Protein AF-Q2NE07-F1 (afdb_monomer_lite)

Sequence (129 aa):
MKRIVFEDISTFIVKYIFHLRFKVALLSRKSRIFNKILTKLLFEDDKTYFIPNNNNITHLETIEVNKTIDKTKNIVFPSDIIKEIIRNANYIVIMNSCLCRTSANCNDYPQNRLYISWKSYKKDFQKVL

Organism: Methanosphaera stadtmanae (strain ATCC 43021 / DSM 3091 / JCM 11832 / MCB-3) (NCBI:txid339860)

pLDDT: mean 70.04, std 16.18, range [34.0, 92.88]

Structure (mmCIF, N/CA/C/O backbone):
data_AF-Q2NE07-F1
#
_entry.id   AF-Q2NE07-F1
#
loop_
_atom_site.group_PDB
_atom_site.id
_atom_site.type_symbol
_atom_site.label_atom_id
_atom_site.label_alt_id
_atom_site.label_comp_id
_atom_site.label_asym_id
_atom_site.label_entity_id
_atom_site.label_seq_id
_atom_site.pdbx_PDB_ins_code
_atom_site.Cartn_x
_atom_site.Cartn_y
_atom_site.Cartn_z
_atom_site.occupancy
_atom_site.B_iso_or_equiv
_atom_site.auth_seq_id
_atom_site.auth_comp_id
_atom_site.auth_asym_id
_atom_site.auth_atom_id
_atom_site.pdbx_PDB_model_num
ATOM 1 N N . MET A 1 1 ? -13.126 12.362 -29.574 1.00 45.78 1 MET A N 1
ATOM 2 C CA . MET A 1 1 ? -13.525 12.263 -28.151 1.00 45.78 1 MET A CA 1
ATOM 3 C C . MET A 1 1 ? -13.031 10.930 -27.609 1.00 45.78 1 MET A C 1
ATOM 5 O O . MET A 1 1 ? -13.283 9.920 -28.254 1.00 45.78 1 MET A O 1
ATOM 9 N N . LYS A 1 2 ? -12.266 10.915 -26.508 1.00 61.41 2 LYS A N 1
ATOM 10 C CA . LYS A 1 2 ? -11.830 9.653 -25.883 1.00 61.41 2 LYS A CA 1
ATOM 11 C C . LYS A 1 2 ? -13.051 8.933 -25.307 1.00 61.41 2 LYS A C 1
ATOM 13 O O . LYS A 1 2 ? -13.885 9.567 -24.667 1.00 61.41 2 LYS A O 1
ATOM 18 N N . ARG A 1 3 ? -13.166 7.633 -25.578 1.00 63.88 3 ARG A N 1
ATOM 19 C CA . ARG A 1 3 ? -14.230 6.781 -25.039 1.00 63.88 3 ARG A CA 1
ATOM 20 C C . ARG A 1 3 ? -13.940 6.573 -23.554 1.00 63.88 3 ARG A C 1
ATOM 22 O O . ARG A 1 3 ? -12.851 6.111 -23.241 1.00 63.88 3 ARG A O 1
ATOM 29 N N . ILE A 1 4 ? -14.872 6.949 -22.679 1.00 66.62 4 ILE A N 1
ATOM 30 C CA . ILE A 1 4 ? -14.733 6.730 -21.235 1.00 66.62 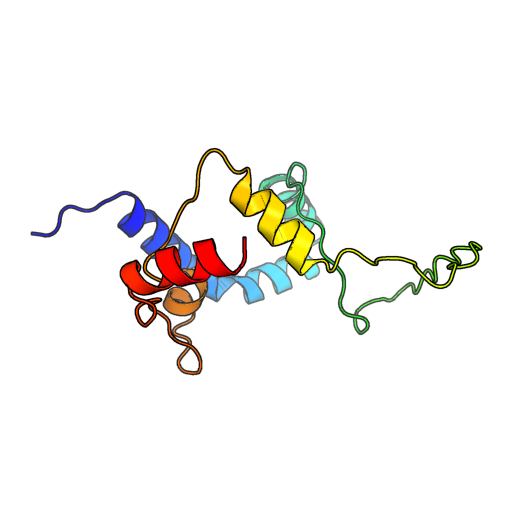4 ILE A CA 1
ATOM 31 C C . ILE A 1 4 ? -14.775 5.221 -21.004 1.00 66.62 4 ILE A C 1
ATOM 33 O O . ILE A 1 4 ? -15.774 4.575 -21.329 1.00 66.62 4 ILE A O 1
ATOM 37 N N . VAL A 1 5 ? -13.681 4.663 -20.498 1.00 72.88 5 VAL A N 1
ATOM 38 C CA . VAL A 1 5 ? -13.582 3.244 -20.141 1.00 72.88 5 VAL A CA 1
ATOM 39 C C . VAL A 1 5 ? -13.806 3.080 -18.638 1.00 72.88 5 VAL A C 1
ATOM 41 O O . VAL A 1 5 ? -13.688 4.033 -17.868 1.00 72.88 5 VAL A O 1
ATOM 44 N N . PHE A 1 6 ? -14.117 1.863 -18.192 1.00 71.25 6 PHE A N 1
ATOM 45 C CA . PHE A 1 6 ? -14.266 1.555 -16.765 1.00 71.25 6 PHE A CA 1
ATOM 46 C C . PHE A 1 6 ? -13.034 1.982 -15.938 1.00 71.25 6 PHE A C 1
ATOM 48 O O . PHE A 1 6 ? -13.175 2.442 -14.802 1.00 71.25 6 PHE A O 1
ATOM 55 N N . GLU A 1 7 ? -11.833 1.921 -16.526 1.00 68.56 7 GLU A N 1
ATOM 56 C CA . GLU A 1 7 ? -10.601 2.387 -15.884 1.00 68.56 7 GLU A CA 1
ATOM 57 C C . GLU A 1 7 ? -10.623 3.890 -15.563 1.00 68.56 7 GLU A C 1
ATOM 59 O O . GLU A 1 7 ? -10.155 4.296 -14.499 1.00 68.56 7 GLU A O 1
ATOM 64 N N . ASP A 1 8 ? -11.198 4.724 -16.433 1.00 71.31 8 ASP A N 1
ATOM 65 C CA . ASP A 1 8 ? -11.292 6.174 -16.219 1.00 71.31 8 ASP A CA 1
ATOM 66 C C . ASP A 1 8 ? -12.207 6.497 -15.029 1.00 71.31 8 ASP A C 1
ATOM 68 O O . ASP A 1 8 ? -11.921 7.385 -14.227 1.00 71.31 8 ASP A O 1
ATOM 72 N N . ILE A 1 9 ? -13.283 5.724 -14.861 1.00 79.69 9 ILE A N 1
ATOM 73 C CA . ILE A 1 9 ? -14.223 5.871 -13.743 1.00 79.69 9 ILE A CA 1
ATOM 74 C C . ILE A 1 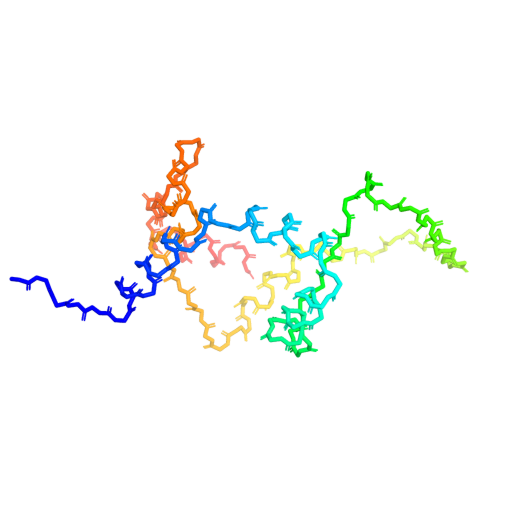9 ? -13.567 5.411 -12.437 1.00 79.69 9 ILE A C 1
ATOM 76 O O . ILE A 1 9 ? -13.598 6.129 -11.437 1.00 79.69 9 ILE A O 1
ATOM 80 N N . SER A 1 10 ? -12.917 4.243 -12.443 1.00 77.69 10 SER A N 1
ATOM 81 C CA . SER A 1 10 ? -12.209 3.725 -11.268 1.00 77.69 10 SER A CA 1
ATOM 82 C C . SER A 1 10 ? -11.081 4.662 -10.835 1.00 77.69 10 SER A C 1
ATOM 84 O O . SER A 1 10 ? -10.913 4.926 -9.644 1.00 77.69 10 SER A O 1
ATOM 86 N N . THR A 1 11 ? -10.299 5.171 -11.788 1.00 75.25 11 THR A N 1
ATOM 87 C CA . THR A 1 11 ? -9.200 6.099 -11.500 1.00 75.25 11 THR A CA 1
ATOM 88 C C . THR A 1 11 ? -9.717 7.430 -10.970 1.00 75.25 11 THR A C 1
ATOM 90 O O . THR A 1 11 ? -9.144 7.952 -10.016 1.00 75.25 11 THR A O 1
ATOM 93 N N . PHE A 1 12 ? -10.824 7.946 -11.508 1.00 82.00 12 PHE A N 1
ATOM 94 C CA . PHE A 1 12 ? -11.479 9.153 -11.009 1.00 82.00 12 PHE A CA 1
ATOM 95 C C . PHE A 1 12 ? -11.960 8.997 -9.560 1.00 82.00 12 PHE A C 1
ATOM 97 O O . PHE A 1 12 ? -11.625 9.822 -8.707 1.00 82.00 12 PHE A O 1
ATOM 104 N N . ILE A 1 13 ? -12.688 7.914 -9.266 1.00 84.50 13 ILE A N 1
ATOM 105 C CA . ILE A 1 13 ? -13.210 7.626 -7.924 1.00 84.50 13 ILE A CA 1
ATOM 106 C C . ILE A 1 13 ? -12.063 7.497 -6.926 1.00 84.50 13 ILE A C 1
ATOM 108 O O . ILE A 1 13 ? -12.073 8.142 -5.875 1.00 84.50 13 ILE A O 1
ATOM 112 N N . VAL A 1 14 ? -11.049 6.696 -7.256 1.00 83.19 14 VAL A N 1
ATOM 113 C CA . VAL A 1 14 ? -9.919 6.495 -6.352 1.00 83.19 14 VAL A CA 1
ATOM 114 C C . VAL A 1 14 ? -9.139 7.789 -6.184 1.00 83.19 14 VAL A C 1
ATOM 116 O O . VAL A 1 14 ? -8.868 8.153 -5.048 1.00 83.19 14 VAL A O 1
ATOM 119 N N . LYS A 1 15 ? -8.875 8.558 -7.244 1.00 81.69 15 LYS A N 1
ATOM 120 C CA . LYS A 1 15 ? -8.211 9.864 -7.124 1.00 81.69 15 LYS A CA 1
ATOM 121 C C . LYS A 1 15 ? -8.943 10.794 -6.155 1.00 81.69 15 LYS A C 1
ATOM 123 O O . LYS A 1 15 ? -8.299 11.442 -5.338 1.00 81.69 15 LYS A O 1
ATOM 128 N N . TYR A 1 16 ? -10.273 10.822 -6.197 1.00 84.44 16 TYR A N 1
ATOM 129 C CA . TYR A 1 16 ? -11.070 11.664 -5.308 1.00 84.44 16 TYR A CA 1
ATOM 130 C C . TYR A 1 16 ? -11.064 11.169 -3.850 1.00 84.44 16 TYR A C 1
ATOM 132 O O . TYR A 1 16 ? -10.831 11.943 -2.921 1.00 84.44 16 TYR A O 1
ATOM 140 N N . ILE A 1 17 ? -11.272 9.867 -3.634 1.00 87.00 17 ILE A N 1
ATOM 141 C CA . ILE A 1 17 ? -11.400 9.283 -2.289 1.00 87.00 17 ILE A CA 1
ATOM 142 C C . ILE A 1 17 ? -10.032 9.108 -1.606 1.00 87.00 17 ILE A C 1
ATOM 144 O O . ILE A 1 17 ? -9.932 9.214 -0.383 1.00 87.00 17 ILE A O 1
ATOM 148 N N . PHE A 1 18 ? -8.952 8.886 -2.360 1.00 85.00 18 PHE A N 1
ATOM 149 C CA . PHE A 1 18 ? -7.646 8.504 -1.811 1.00 85.00 18 PHE A CA 1
ATOM 150 C C . PHE A 1 18 ? -7.044 9.566 -0.887 1.00 85.00 18 PHE A C 1
ATOM 152 O O . PHE A 1 18 ? -6.416 9.227 0.116 1.00 85.00 18 PHE A O 1
ATOM 159 N N . HIS A 1 19 ? -7.279 10.852 -1.153 1.00 85.00 19 HIS A N 1
ATOM 160 C CA . HIS A 1 19 ? -6.822 11.931 -0.271 1.00 85.00 19 HIS A CA 1
ATOM 161 C C . HIS A 1 19 ? -7.521 11.925 1.098 1.00 85.00 19 HIS A C 1
ATOM 163 O O . HIS A 1 19 ? -6.967 12.417 2.082 1.00 85.00 19 HIS A O 1
ATOM 169 N N . LEU A 1 20 ? -8.716 11.334 1.194 1.00 88.06 20 LEU A N 1
ATOM 170 C CA . LEU A 1 20 ? -9.482 11.249 2.436 1.00 88.06 20 LEU A CA 1
ATOM 171 C C . LEU A 1 20 ? -9.010 10.117 3.351 1.00 88.06 20 LEU A C 1
ATOM 173 O O . LEU A 1 20 ? -9.399 10.103 4.516 1.00 88.06 20 LEU A O 1
ATOM 177 N N . ARG A 1 21 ? -8.138 9.211 2.887 1.00 87.56 21 ARG A N 1
ATOM 178 C CA . ARG A 1 21 ? -7.714 8.014 3.638 1.00 87.56 21 ARG A CA 1
ATOM 179 C C . ARG A 1 21 ? -7.249 8.309 5.066 1.00 87.56 21 ARG A C 1
ATOM 181 O O . ARG A 1 21 ? -7.636 7.607 5.992 1.00 87.56 21 ARG A O 1
ATOM 188 N N . PHE A 1 22 ? -6.483 9.383 5.268 1.00 88.12 22 PHE A N 1
ATOM 189 C CA . PHE A 1 22 ? -5.989 9.752 6.598 1.00 88.12 22 PHE A CA 1
ATOM 190 C C . PHE A 1 22 ? -7.084 10.360 7.479 1.00 88.12 22 PHE A C 1
ATOM 192 O O . PHE A 1 22 ? -7.116 10.103 8.679 1.00 88.12 22 PHE A O 1
ATOM 199 N N . LYS A 1 23 ? -8.021 11.112 6.888 1.00 89.62 23 LYS A N 1
ATOM 200 C CA . LYS A 1 23 ? -9.182 11.659 7.607 1.00 89.62 23 LYS A CA 1
ATOM 201 C C . LYS A 1 23 ? -10.134 10.543 8.034 1.00 89.62 23 LYS A C 1
ATOM 203 O O . LYS A 1 23 ? -10.573 10.524 9.178 1.00 89.62 23 LYS A O 1
ATOM 208 N N . VAL A 1 24 ? -10.394 9.590 7.139 1.00 88.81 24 VAL A N 1
ATOM 209 C CA . VAL A 1 24 ? -11.209 8.401 7.420 1.00 88.81 24 VAL A CA 1
ATOM 210 C C . VAL A 1 24 ? -10.548 7.543 8.498 1.00 88.81 24 VAL A C 1
ATOM 212 O O . VAL A 1 24 ? -11.227 7.153 9.440 1.00 88.81 24 VAL A O 1
ATOM 215 N N . ALA A 1 25 ? -9.231 7.328 8.424 1.00 87.5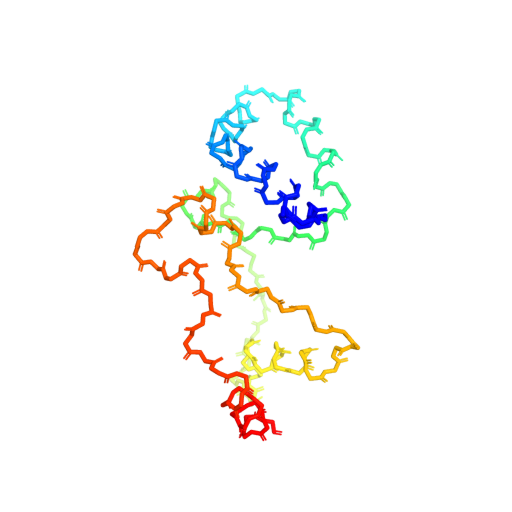0 25 ALA A N 1
ATOM 216 C CA . ALA A 1 25 ? -8.481 6.593 9.445 1.00 87.50 25 ALA A CA 1
ATOM 217 C C . ALA A 1 25 ? -8.495 7.285 10.821 1.00 87.50 25 ALA A C 1
ATOM 219 O O . ALA A 1 25 ? -8.558 6.627 11.859 1.00 87.50 25 ALA A O 1
ATOM 220 N N . LEU A 1 26 ? -8.446 8.620 10.852 1.00 88.38 26 LEU A N 1
ATOM 221 C CA . LEU A 1 26 ? -8.571 9.371 12.100 1.00 88.38 26 LEU A CA 1
ATOM 222 C C . LEU A 1 26 ? -9.989 9.242 12.680 1.00 88.38 26 LEU A C 1
ATOM 224 O O . LEU A 1 26 ? -10.158 9.039 13.883 1.00 88.38 26 LEU A O 1
ATOM 228 N N . LEU A 1 27 ? -11.008 9.331 11.822 1.00 89.81 27 LEU A N 1
ATOM 229 C CA . LEU A 1 27 ? -12.409 9.229 12.221 1.00 89.81 27 LEU A CA 1
ATOM 230 C C . LEU A 1 27 ? -12.765 7.819 12.714 1.00 89.81 27 LEU A C 1
ATOM 232 O O . LEU A 1 27 ? -13.465 7.689 13.719 1.00 89.81 27 LEU A O 1
ATOM 236 N N . SER A 1 28 ? -12.250 6.775 12.057 1.00 87.69 28 SER A N 1
ATOM 237 C CA . SER A 1 28 ? -12.433 5.383 12.486 1.00 87.69 28 SER A CA 1
ATOM 238 C C . SER A 1 28 ? -11.798 5.125 13.843 1.00 87.69 28 SER A C 1
ATOM 240 O O . SER A 1 28 ? -12.401 4.464 14.678 1.00 87.69 28 SER A O 1
ATOM 242 N N . ARG A 1 29 ? -10.651 5.739 14.143 1.00 85.44 29 ARG A N 1
ATOM 243 C CA . ARG A 1 29 ? -10.042 5.633 15.475 1.00 85.44 29 ARG A CA 1
ATOM 244 C C . ARG A 1 29 ? -10.855 6.334 16.566 1.00 85.44 29 ARG A C 1
ATOM 246 O O . ARG A 1 29 ? -10.886 5.862 17.697 1.00 85.44 29 ARG A O 1
ATOM 253 N N . LYS A 1 30 ? -11.500 7.461 16.243 1.00 88.56 30 LYS A N 1
ATOM 254 C CA . LYS A 1 30 ? -12.240 8.276 17.222 1.00 88.56 30 LYS A CA 1
ATOM 255 C C . LYS A 1 30 ? -13.639 7.732 17.527 1.00 88.56 30 LYS A C 1
ATOM 257 O O . LYS A 1 30 ? -14.137 7.938 18.630 1.00 88.56 30 LYS A O 1
ATOM 262 N N . SER A 1 31 ? -14.285 7.057 16.575 1.00 89.94 31 SER A N 1
ATOM 263 C CA . SER A 1 31 ? -15.653 6.550 16.731 1.00 89.94 31 SER A CA 1
ATOM 264 C C . SER A 1 31 ? -15.718 5.029 16.629 1.00 89.94 31 SER A C 1
ATOM 266 O O . SER A 1 31 ? -15.504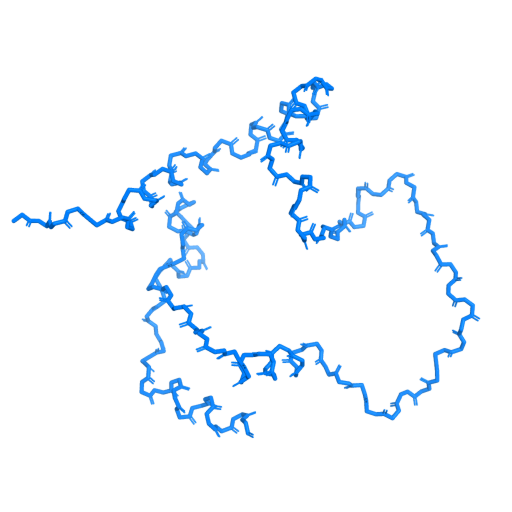 4.444 15.568 1.00 89.94 31 SER A O 1
ATOM 268 N N . ARG A 1 32 ? -16.112 4.381 17.731 1.00 87.19 32 ARG A N 1
ATOM 269 C CA . ARG A 1 32 ? -16.246 2.918 17.823 1.00 87.19 32 ARG A CA 1
ATOM 270 C C . ARG A 1 32 ? -17.307 2.354 16.871 1.00 87.19 32 ARG A C 1
ATOM 272 O O . ARG A 1 32 ? -17.137 1.260 16.339 1.00 87.19 32 ARG A O 1
ATOM 279 N N . ILE A 1 33 ? -18.384 3.104 16.640 1.00 92.81 33 ILE A N 1
ATOM 280 C CA . ILE A 1 33 ? -19.488 2.707 15.752 1.00 92.81 33 ILE A CA 1
ATOM 281 C C . ILE A 1 33 ? -19.041 2.784 14.292 1.00 92.81 33 ILE A C 1
ATOM 283 O O . ILE A 1 33 ? -19.218 1.827 13.542 1.00 92.81 33 ILE A O 1
ATOM 287 N N . PHE A 1 34 ? -18.402 3.893 13.911 1.00 90.69 34 PHE A N 1
ATOM 288 C CA . PHE A 1 34 ? -17.889 4.073 12.555 1.00 90.69 34 PHE A CA 1
ATOM 289 C C . PHE A 1 34 ? -16.805 3.040 12.229 1.00 90.69 34 PHE A C 1
ATOM 291 O O . PHE A 1 34 ? -16.829 2.464 11.146 1.00 90.69 34 PHE A O 1
ATOM 298 N N . ASN A 1 35 ? -15.925 2.728 13.188 1.00 89.19 35 ASN A N 1
ATOM 299 C CA . ASN A 1 35 ? -14.949 1.654 13.034 1.00 89.19 35 ASN A CA 1
ATOM 300 C C . ASN A 1 35 ? -15.619 0.309 12.741 1.00 89.19 35 ASN A C 1
ATOM 302 O O . ASN A 1 35 ? -15.253 -0.351 11.780 1.00 89.19 35 ASN A O 1
ATOM 306 N N . LYS A 1 36 ? -16.638 -0.076 13.522 1.00 90.06 36 LYS A N 1
ATOM 307 C CA . LYS A 1 36 ? -17.326 -1.363 13.344 1.00 90.06 36 LYS A CA 1
ATOM 308 C C . LYS A 1 36 ? -17.984 -1.477 11.968 1.00 90.06 36 LYS A C 1
ATOM 310 O O . LYS A 1 36 ? -17.886 -2.527 11.346 1.00 90.06 36 LYS A O 1
ATOM 315 N N . ILE A 1 37 ? -18.617 -0.404 11.487 1.00 92.88 37 ILE A N 1
ATO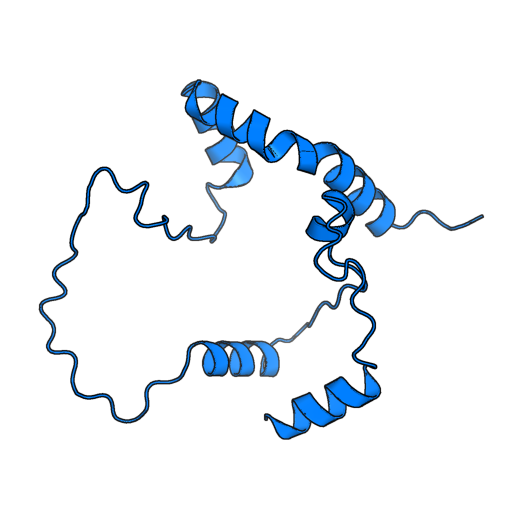M 316 C CA . ILE A 1 37 ? -19.215 -0.363 10.144 1.00 92.88 37 ILE A CA 1
ATOM 317 C C . ILE A 1 37 ? -18.128 -0.491 9.073 1.00 92.88 37 ILE A C 1
ATOM 319 O O . ILE A 1 37 ? -18.257 -1.314 8.173 1.00 92.88 37 ILE A O 1
ATOM 323 N N . LEU A 1 38 ? -17.049 0.288 9.188 1.00 88.88 38 LEU A N 1
ATOM 324 C CA . LEU A 1 38 ? -15.946 0.278 8.230 1.00 88.88 38 LEU A CA 1
ATOM 325 C C . LEU A 1 38 ? -15.274 -1.099 8.160 1.00 88.88 38 LEU A C 1
ATOM 327 O O . LEU A 1 38 ? -15.027 -1.600 7.069 1.00 88.88 38 LEU A O 1
ATOM 331 N N . THR A 1 39 ? -15.032 -1.729 9.312 1.00 85.94 39 THR A N 1
ATOM 332 C CA . THR A 1 39 ? -14.480 -3.083 9.392 1.00 85.94 39 THR A CA 1
ATOM 333 C C . THR A 1 39 ? -15.403 -4.106 8.760 1.00 85.94 39 THR A C 1
ATOM 335 O O . THR A 1 39 ? -14.933 -4.928 7.982 1.00 85.94 39 THR A O 1
ATOM 338 N N . LYS A 1 40 ? -16.711 -4.012 9.015 1.00 89.69 40 LYS A N 1
ATOM 339 C CA . LYS A 1 40 ? -17.682 -4.930 8.424 1.00 89.69 40 LYS A CA 1
ATOM 340 C C . LYS A 1 40 ? -17.759 -4.807 6.901 1.00 89.69 40 LYS A C 1
ATOM 342 O O . LYS A 1 40 ? -17.849 -5.799 6.197 1.00 89.69 40 LYS A O 1
ATOM 347 N N . LEU A 1 41 ? -17.717 -3.576 6.397 1.00 89.06 41 LEU A N 1
ATOM 348 C CA . LEU A 1 41 ? -17.911 -3.294 4.977 1.00 89.06 41 LEU A CA 1
ATOM 349 C C . LEU A 1 41 ? -16.647 -3.519 4.136 1.00 89.06 41 LEU A C 1
ATOM 351 O O . LEU A 1 41 ? -16.760 -3.843 2.958 1.00 89.06 41 LEU A O 1
ATOM 355 N N . LEU A 1 42 ? -15.459 -3.294 4.710 1.00 84.69 42 LEU A N 1
ATOM 356 C CA . LEU A 1 42 ? -14.196 -3.313 3.964 1.00 84.69 42 LEU A CA 1
ATOM 357 C C . LEU A 1 42 ? -13.255 -4.465 4.328 1.00 84.69 42 LEU A C 1
ATOM 359 O O . LEU A 1 42 ? -12.411 -4.784 3.499 1.00 84.69 42 LEU A O 1
ATOM 363 N N . PHE A 1 43 ? -13.350 -5.049 5.531 1.00 84.00 43 PHE A N 1
ATOM 364 C CA . PHE A 1 43 ? -12.302 -5.937 6.058 1.00 84.00 43 PHE A CA 1
ATOM 365 C C . PHE A 1 43 ? -12.776 -7.314 6.561 1.00 84.00 43 PHE A C 1
ATOM 367 O O . PHE A 1 43 ? -11.930 -8.177 6.748 1.00 84.00 43 PHE A O 1
ATOM 374 N N . GLU A 1 44 ? -14.070 -7.554 6.811 1.00 82.12 44 GLU A N 1
ATOM 375 C CA . GLU A 1 44 ? -14.542 -8.800 7.464 1.00 82.12 44 GLU A CA 1
ATOM 376 C C . GLU A 1 44 ? -14.244 -10.071 6.646 1.00 82.12 44 GLU A C 1
ATOM 378 O O . GLU A 1 44 ? -13.802 -11.066 7.213 1.00 82.12 44 GLU A O 1
ATOM 383 N N . ASP A 1 45 ? -14.383 -10.003 5.320 1.00 83.50 45 ASP A N 1
ATOM 384 C CA . ASP A 1 45 ? -14.081 -11.107 4.392 1.00 83.50 45 ASP A CA 1
ATOM 385 C C . ASP A 1 45 ? -12.815 -10.857 3.553 1.00 83.50 45 ASP A C 1
ATOM 387 O O . ASP A 1 45 ? -12.492 -11.598 2.617 1.00 83.50 45 ASP A O 1
ATOM 391 N N . ASP A 1 46 ? -12.088 -9.790 3.877 1.00 78.88 46 ASP A N 1
ATOM 392 C CA . ASP A 1 46 ? -10.821 -9.472 3.245 1.00 78.88 46 ASP A CA 1
ATOM 393 C C . ASP A 1 46 ? -9.733 -10.385 3.829 1.00 78.88 46 ASP A C 1
ATOM 395 O O . ASP A 1 46 ? -9.413 -10.333 5.014 1.00 78.88 46 ASP A O 1
ATOM 399 N N . LYS A 1 47 ? -9.109 -11.211 2.986 1.00 77.56 47 LYS A N 1
ATOM 400 C CA . LYS A 1 47 ? -7.961 -12.053 3.370 1.00 77.56 47 LYS A CA 1
ATOM 401 C C . LYS A 1 47 ? -6.651 -11.253 3.50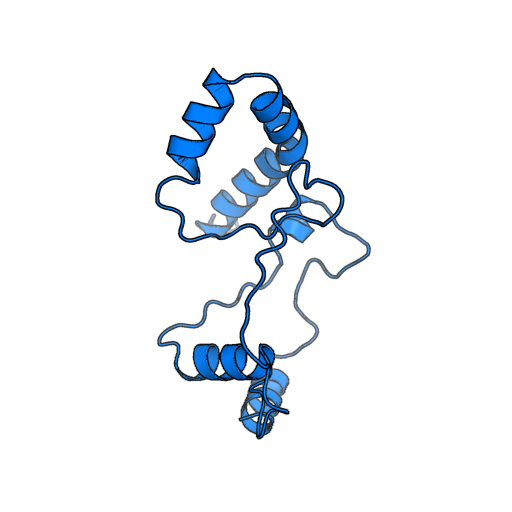5 1.00 77.56 47 LYS A C 1
ATOM 403 O O . LYS A 1 47 ? -5.566 -11.819 3.363 1.00 77.56 47 LYS A O 1
ATOM 408 N N . THR A 1 48 ? -6.728 -9.944 3.737 1.00 71.75 48 THR A N 1
ATOM 409 C CA . THR A 1 48 ? -5.580 -9.057 3.931 1.00 71.75 48 THR A CA 1
ATOM 410 C C . THR A 1 48 ? -5.136 -9.072 5.386 1.00 71.75 48 THR A C 1
ATOM 412 O O . THR A 1 48 ? -5.858 -8.682 6.301 1.00 71.75 48 THR A O 1
ATOM 415 N N . TYR A 1 49 ? -3.883 -9.463 5.593 1.00 68.69 49 TYR A N 1
ATOM 416 C CA . TYR A 1 49 ? -3.231 -9.438 6.895 1.00 68.69 49 TYR A CA 1
ATOM 417 C C . TYR A 1 49 ? -2.361 -8.184 7.009 1.00 68.69 49 TYR A C 1
ATOM 419 O O . TYR A 1 49 ? -1.452 -7.970 6.204 1.00 68.69 49 TYR A O 1
ATOM 427 N N . PHE A 1 50 ? -2.621 -7.351 8.017 1.00 62.16 50 PHE A N 1
ATOM 428 C CA . PHE A 1 50 ? -1.799 -6.178 8.309 1.00 62.16 50 PHE A CA 1
ATOM 429 C C . PHE A 1 50 ? -0.736 -6.528 9.347 1.00 62.16 50 PHE A C 1
ATOM 431 O O . PHE A 1 50 ? -1.061 -6.857 10.484 1.00 62.16 50 PHE A O 1
ATOM 438 N N . ILE A 1 51 ? 0.536 -6.418 8.964 1.00 65.94 51 ILE A N 1
ATOM 439 C CA . ILE A 1 51 ? 1.658 -6.542 9.898 1.00 65.94 51 ILE A CA 1
ATOM 440 C C . ILE A 1 51 ? 1.839 -5.176 10.576 1.00 65.94 51 ILE A C 1
ATOM 442 O O . ILE A 1 51 ? 2.173 -4.202 9.889 1.00 65.94 51 ILE A O 1
ATOM 446 N N . PRO A 1 52 ? 1.578 -5.051 11.889 1.00 52.72 52 PRO A N 1
ATOM 447 C CA . PRO A 1 52 ? 1.735 -3.783 12.581 1.00 52.72 52 PRO A CA 1
ATOM 448 C C . PRO A 1 52 ? 3.210 -3.373 12.600 1.00 52.72 52 PRO A C 1
ATOM 450 O O . PRO A 1 52 ? 4.098 -4.189 12.825 1.00 52.72 52 PRO A O 1
ATOM 453 N N . ASN A 1 53 ? 3.471 -2.084 12.379 1.00 50.31 53 ASN A N 1
ATOM 454 C CA . ASN A 1 53 ? 4.797 -1.518 12.609 1.00 50.31 53 ASN A CA 1
ATOM 455 C C . ASN A 1 53 ? 5.079 -1.514 14.122 1.00 50.31 53 ASN A C 1
ATOM 457 O O . ASN A 1 53 ? 4.194 -1.143 14.900 1.00 50.31 53 ASN A O 1
ATOM 461 N N . ASN A 1 54 ? 6.303 -1.878 14.513 1.00 53.28 54 ASN A N 1
ATOM 462 C CA . ASN A 1 54 ? 6.763 -2.124 15.889 1.00 53.28 54 ASN A CA 1
ATOM 463 C C . ASN A 1 54 ? 6.356 -1.023 16.890 1.00 53.28 54 ASN A C 1
ATOM 465 O O . ASN A 1 54 ? 6.148 -1.276 18.071 1.00 53.28 54 ASN A O 1
ATOM 469 N N . ASN A 1 55 ? 6.189 0.200 16.396 1.00 53.50 55 ASN A N 1
ATOM 470 C CA . ASN A 1 55 ? 5.930 1.414 17.161 1.00 53.50 55 ASN A CA 1
ATOM 471 C C . ASN A 1 55 ? 4.474 1.539 17.667 1.00 53.50 55 ASN A C 1
ATOM 473 O O . ASN A 1 55 ? 4.193 2.415 18.477 1.00 53.50 55 ASN A O 1
ATOM 477 N N . ASN A 1 56 ? 3.539 0.722 17.162 1.00 48.41 56 ASN A N 1
ATOM 478 C CA . ASN A 1 56 ? 2.102 0.789 17.488 1.00 48.41 56 ASN A CA 1
ATOM 479 C C . ASN A 1 56 ? 1.605 -0.426 18.291 1.00 48.41 56 ASN A C 1
ATOM 481 O O . ASN A 1 56 ? 0.399 -0.646 18.407 1.00 48.41 56 ASN A O 1
ATOM 485 N N . ILE A 1 57 ? 2.525 -1.235 18.813 1.00 51.91 57 ILE A N 1
ATOM 486 C CA . ILE A 1 57 ? 2.217 -2.453 19.552 1.00 51.91 57 ILE A CA 1
ATOM 487 C C . ILE A 1 57 ? 2.104 -2.093 21.042 1.00 51.91 57 ILE A C 1
ATOM 489 O O . ILE A 1 57 ? 3.108 -1.933 21.726 1.00 51.91 57 ILE A O 1
ATOM 493 N N . THR A 1 58 ? 0.880 -1.928 21.554 1.00 53.44 58 THR A N 1
ATOM 494 C CA . THR A 1 58 ? 0.631 -1.720 23.000 1.00 53.44 58 THR A CA 1
ATOM 495 C C . THR A 1 58 ? 0.736 -3.029 23.795 1.00 53.44 58 THR A C 1
ATOM 497 O O . THR A 1 58 ? 0.991 -3.005 24.994 1.00 53.44 58 THR A O 1
ATOM 500 N N . HIS A 1 59 ? 0.605 -4.173 23.116 1.00 49.03 59 HIS A N 1
ATOM 501 C CA . HIS A 1 59 ? 0.815 -5.510 23.664 1.00 49.03 59 HIS A CA 1
ATOM 502 C C . HIS A 1 59 ? 1.852 -6.230 22.805 1.00 49.03 59 HIS A C 1
ATOM 504 O O . HIS A 1 59 ? 1.516 -6.793 21.764 1.00 49.03 59 HIS A O 1
ATOM 510 N N . LEU A 1 60 ? 3.125 -6.157 23.202 1.00 49.81 60 LEU A N 1
ATOM 511 C CA . LEU A 1 60 ? 4.159 -7.052 22.685 1.00 49.81 60 LEU A CA 1
ATOM 512 C C . LEU A 1 60 ? 3.853 -8.444 23.239 1.00 49.81 60 LEU A C 1
ATOM 514 O O . LEU A 1 60 ? 4.419 -8.865 24.242 1.00 49.81 60 LEU A O 1
ATOM 518 N N . GLU A 1 61 ? 2.918 -9.151 22.611 1.00 49.97 61 GLU A N 1
ATOM 519 C CA . GLU A 1 61 ? 2.892 -10.601 22.731 1.00 49.97 61 GLU A CA 1
ATOM 520 C C . GLU A 1 61 ? 4.089 -11.111 21.937 1.00 49.97 61 GLU A C 1
ATOM 522 O O . GLU A 1 61 ? 4.032 -11.357 20.732 1.00 49.97 61 GLU A O 1
ATOM 527 N N . THR A 1 62 ? 5.228 -11.189 22.622 1.00 49.72 62 THR A N 1
ATOM 528 C CA . THR A 1 62 ? 6.349 -11.998 22.173 1.00 49.72 62 THR A CA 1
ATOM 529 C C . THR A 1 62 ? 5.831 -13.426 22.114 1.00 49.72 62 THR A C 1
ATOM 531 O O . THR A 1 62 ? 5.715 -14.099 23.136 1.00 49.72 62 THR A O 1
ATOM 534 N N . ILE A 1 63 ? 5.446 -13.875 20.922 1.00 56.31 63 ILE A N 1
ATOM 535 C CA . ILE A 1 63 ? 5.109 -15.275 20.698 1.00 56.31 63 ILE A CA 1
ATOM 536 C C . ILE A 1 63 ? 6.430 -16.030 20.822 1.00 56.31 63 ILE A C 1
ATOM 538 O O . ILE A 1 63 ? 7.231 -16.048 19.885 1.00 56.31 63 ILE A O 1
ATOM 542 N N . GLU A 1 64 ? 6.691 -16.605 21.996 1.00 51.56 64 GLU A N 1
ATOM 543 C CA . GLU A 1 64 ? 7.800 -17.533 22.187 1.00 51.56 64 GLU A CA 1
ATOM 544 C C . GLU A 1 64 ? 7.531 -18.777 21.347 1.00 51.56 64 GLU A C 1
ATOM 546 O O . GLU A 1 64 ? 6.863 -19.732 21.746 1.00 51.56 64 GLU A O 1
ATOM 551 N N . VAL A 1 65 ? 8.056 -18.759 20.127 1.00 59.72 65 VAL A N 1
ATOM 552 C CA . VAL A 1 65 ? 8.131 -19.953 19.304 1.00 59.72 65 VAL A CA 1
ATOM 553 C C . VAL A 1 65 ? 9.258 -20.786 19.900 1.00 59.72 65 VAL A C 1
ATOM 555 O O . VAL A 1 65 ? 10.417 -20.628 19.528 1.00 59.72 65 VAL A O 1
ATOM 558 N N . ASN A 1 66 ? 8.929 -21.659 20.854 1.00 58.44 66 ASN A N 1
ATOM 559 C CA . ASN A 1 66 ? 9.870 -22.569 21.518 1.00 58.44 66 ASN A CA 1
ATOM 560 C C . ASN A 1 66 ? 10.328 -23.706 20.572 1.00 58.44 66 ASN A C 1
ATOM 562 O O . ASN A 1 66 ? 10.329 -24.887 20.916 1.00 58.44 66 ASN A O 1
ATOM 566 N N . LYS A 1 67 ? 10.644 -23.352 19.322 1.00 61.16 67 LYS A N 1
ATOM 567 C CA . LYS A 1 67 ? 11.261 -24.213 18.323 1.00 61.16 67 LYS A CA 1
ATOM 568 C C . LYS A 1 67 ? 12.686 -23.747 18.110 1.00 61.16 67 LYS A C 1
ATOM 570 O O . LYS A 1 67 ? 12.940 -22.590 17.786 1.00 61.16 67 LYS A O 1
ATOM 575 N N . THR A 1 68 ? 13.605 -24.692 18.199 1.00 61.53 68 THR A N 1
ATOM 576 C CA . THR A 1 68 ? 14.940 -24.544 17.644 1.00 61.53 68 THR A CA 1
ATOM 577 C C . THR A 1 68 ? 14.816 -24.274 16.144 1.00 61.53 68 THR A C 1
ATOM 579 O O . THR A 1 68 ? 14.337 -25.111 15.378 1.00 61.53 68 THR A O 1
ATOM 582 N N . ILE A 1 69 ? 15.201 -23.070 15.718 1.00 59.84 69 ILE A N 1
ATOM 583 C CA . ILE A 1 69 ? 15.364 -22.767 14.297 1.00 59.84 69 ILE A CA 1
ATOM 584 C C . ILE A 1 69 ? 16.649 -23.467 13.875 1.00 59.84 69 ILE A C 1
ATOM 586 O O . ILE A 1 69 ? 17.752 -22.996 14.155 1.00 59.84 69 ILE A O 1
ATOM 590 N N . ASP A 1 70 ? 16.494 -24.640 13.273 1.00 63.12 70 ASP A N 1
ATOM 591 C CA . ASP A 1 70 ? 17.608 -25.370 12.690 1.00 63.12 70 ASP A CA 1
ATOM 592 C C . ASP A 1 70 ? 18.316 -24.466 11.668 1.00 63.12 70 ASP A C 1
ATOM 594 O O . ASP A 1 70 ? 17.659 -23.686 10.968 1.00 63.12 70 ASP A O 1
ATOM 598 N N . LYS A 1 71 ? 19.652 -24.522 11.587 1.00 59.91 71 LYS A N 1
ATOM 599 C CA . LYS A 1 71 ? 20.403 -23.725 10.602 1.00 59.91 71 LYS A CA 1
ATOM 600 C C . LYS A 1 71 ? 20.003 -24.212 9.211 1.00 59.91 71 LYS A C 1
ATOM 602 O O . LYS A 1 71 ? 20.469 -25.235 8.723 1.00 59.91 71 LYS A O 1
ATOM 607 N N . THR A 1 72 ? 19.088 -23.477 8.604 1.00 49.88 72 THR A N 1
ATOM 608 C CA . THR A 1 72 ? 18.358 -23.823 7.389 1.00 49.88 72 THR A CA 1
ATOM 609 C C . THR A 1 72 ? 19.272 -24.243 6.241 1.00 49.88 72 THR A C 1
ATOM 611 O O . THR A 1 72 ? 19.971 -23.418 5.653 1.00 49.88 72 THR A O 1
ATOM 614 N N . LYS A 1 73 ? 19.184 -25.522 5.856 1.00 56.75 73 LYS A N 1
ATOM 615 C CA . LYS A 1 73 ? 19.420 -25.954 4.475 1.00 56.75 73 LYS A CA 1
ATOM 616 C C . LYS A 1 73 ? 18.275 -25.392 3.624 1.00 56.75 73 LYS A C 1
ATOM 618 O O . LYS A 1 73 ? 17.128 -25.764 3.834 1.00 56.75 73 LYS A O 1
ATOM 623 N N . ASN A 1 74 ? 18.607 -24.496 2.694 1.00 56.44 74 ASN A N 1
ATOM 624 C CA . ASN A 1 74 ? 17.722 -23.895 1.685 1.00 56.44 74 ASN A CA 1
ATOM 625 C C . ASN A 1 74 ? 16.489 -23.162 2.242 1.00 56.44 74 ASN A C 1
ATOM 627 O O . ASN A 1 74 ? 15.365 -23.656 2.193 1.00 56.44 74 ASN A O 1
ATOM 631 N N . ILE A 1 75 ? 16.698 -21.930 2.710 1.00 58.78 75 ILE A N 1
ATOM 632 C CA . ILE A 1 75 ? 15.599 -20.987 2.937 1.00 58.78 75 ILE A CA 1
ATOM 633 C C . ILE A 1 75 ? 15.119 -20.531 1.559 1.00 58.78 75 ILE A C 1
ATOM 635 O O . ILE A 1 75 ? 15.859 -19.854 0.846 1.00 58.78 75 ILE A O 1
ATOM 639 N N . VAL A 1 76 ? 13.903 -20.901 1.167 1.00 59.09 76 VAL A N 1
ATOM 640 C CA . VAL A 1 76 ? 13.255 -20.283 0.005 1.00 59.09 76 VAL A CA 1
ATOM 641 C C . VAL A 1 76 ? 13.078 -18.805 0.340 1.00 59.09 76 VAL A C 1
ATOM 643 O O . VAL A 1 76 ? 12.412 -18.470 1.324 1.00 59.09 76 VAL A O 1
ATOM 646 N N . PHE A 1 77 ? 13.706 -17.911 -0.426 1.00 61.62 77 PHE A N 1
ATOM 647 C CA . PHE A 1 77 ? 13.550 -16.484 -0.181 1.00 61.62 77 PHE A CA 1
ATOM 648 C C . PHE A 1 77 ? 12.084 -16.117 -0.463 1.00 61.62 77 PHE A C 1
ATOM 650 O O . PHE A 1 77 ? 11.512 -16.626 -1.430 1.00 61.62 77 PHE A O 1
ATOM 657 N N . PRO A 1 78 ? 11.444 -15.221 0.309 1.00 65.94 78 PRO A N 1
ATOM 658 C CA . PRO A 1 78 ? 10.060 -14.813 0.042 1.00 65.94 78 PRO A CA 1
ATOM 659 C C . PRO A 1 78 ? 9.840 -14.354 -1.409 1.00 65.94 78 PRO A C 1
ATOM 661 O O . PRO A 1 78 ? 8.777 -14.559 -1.989 1.00 65.94 78 PRO A O 1
ATOM 664 N N . SER A 1 79 ? 10.879 -13.793 -2.031 1.00 70.31 79 SER A N 1
ATOM 665 C CA . SER A 1 79 ? 10.883 -13.427 -3.446 1.00 70.31 79 SER A CA 1
ATOM 666 C C . SER A 1 79 ? 10.782 -14.622 -4.397 1.00 70.31 79 SER A C 1
ATOM 668 O O . SER A 1 79 ? 10.168 -14.485 -5.449 1.00 70.31 79 SER A O 1
ATOM 670 N N . ASP A 1 80 ? 11.348 -15.778 -4.057 1.00 73.62 80 ASP A N 1
ATOM 671 C CA . ASP A 1 80 ? 11.300 -16.978 -4.898 1.00 73.62 80 ASP A CA 1
ATOM 672 C C . ASP A 1 80 ? 9.912 -17.627 -4.867 1.00 73.62 80 ASP A C 1
ATOM 674 O O . ASP A 1 80 ? 9.412 -18.050 -5.906 1.00 73.62 80 ASP A O 1
ATOM 678 N N . ILE A 1 81 ? 9.221 -17.574 -3.722 1.00 78.62 81 ILE A N 1
ATOM 679 C CA . ILE A 1 81 ? 7.801 -17.954 -3.622 1.00 78.62 81 ILE A CA 1
ATOM 680 C C . ILE A 1 81 ? 6.947 -17.046 -4.510 1.00 78.62 81 ILE A C 1
ATOM 682 O O . ILE A 1 81 ? 6.102 -17.523 -5.264 1.00 78.62 81 ILE A O 1
ATOM 686 N N . ILE A 1 82 ? 7.184 -15.731 -4.458 1.00 75.81 82 ILE A N 1
ATOM 687 C CA . ILE A 1 82 ? 6.465 -14.770 -5.303 1.00 75.81 82 ILE A CA 1
ATOM 688 C C . ILE A 1 82 ? 6.708 -15.069 -6.789 1.00 75.81 82 ILE A C 1
ATOM 690 O O . ILE A 1 82 ? 5.755 -15.049 -7.564 1.00 75.81 82 ILE A O 1
ATOM 694 N N . LYS A 1 83 ? 7.947 -15.379 -7.197 1.00 77.06 83 LYS A N 1
ATOM 695 C CA . LYS A 1 83 ? 8.252 -15.761 -8.588 1.00 77.06 83 LYS A CA 1
ATOM 696 C C . LYS A 1 83 ? 7.461 -16.992 -9.015 1.00 77.06 83 LYS A C 1
ATOM 698 O O . LYS A 1 83 ? 6.873 -16.970 -10.092 1.00 77.06 83 LYS A O 1
ATOM 703 N N . GLU A 1 84 ? 7.405 -18.018 -8.172 1.00 78.19 84 GLU A N 1
ATOM 704 C CA . GLU A 1 84 ? 6.703 -19.264 -8.484 1.00 78.19 84 GLU A CA 1
ATOM 705 C C . GLU A 1 84 ? 5.180 -19.067 -8.559 1.00 78.19 84 GLU A C 1
ATOM 707 O O . GLU A 1 84 ? 4.527 -19.582 -9.466 1.00 78.19 84 GLU A O 1
ATOM 712 N N . ILE A 1 85 ? 4.609 -18.241 -7.675 1.00 80.62 85 ILE A N 1
ATOM 713 C CA . ILE A 1 85 ? 3.194 -17.846 -7.743 1.00 80.62 85 ILE A CA 1
ATOM 714 C C . ILE A 1 85 ? 2.903 -17.097 -9.048 1.00 80.62 85 ILE A C 1
ATOM 716 O O . ILE A 1 85 ? 1.899 -17.378 -9.697 1.00 80.62 85 ILE A O 1
ATOM 720 N N . ILE A 1 86 ? 3.772 -16.167 -9.461 1.00 78.44 86 ILE A N 1
ATOM 721 C CA . ILE A 1 86 ? 3.594 -15.439 -10.726 1.00 78.44 86 ILE A CA 1
ATOM 722 C C . ILE A 1 86 ? 3.756 -16.390 -11.924 1.00 78.44 86 ILE A C 1
ATOM 724 O O . ILE A 1 86 ? 2.985 -16.280 -12.874 1.00 78.44 86 ILE A O 1
ATOM 728 N N . ARG A 1 87 ? 4.715 -17.332 -11.884 1.00 81.06 87 ARG A N 1
ATOM 729 C CA . ARG A 1 87 ? 4.952 -18.326 -12.951 1.00 81.06 87 ARG A CA 1
ATOM 730 C C . ARG A 1 87 ? 3.721 -19.203 -13.187 1.00 81.06 87 ARG A C 1
ATOM 732 O O . ARG A 1 87 ? 3.393 -19.479 -14.337 1.00 81.06 87 ARG A O 1
ATOM 739 N N . ASN A 1 88 ? 3.044 -19.599 -12.110 1.00 83.38 88 ASN A N 1
ATOM 740 C CA . ASN A 1 88 ? 1.894 -20.505 -12.142 1.00 83.38 88 ASN A CA 1
ATOM 741 C C . ASN A 1 88 ? 0.530 -19.787 -12.182 1.00 83.38 88 ASN A C 1
ATOM 743 O O . ASN A 1 88 ? -0.512 -20.442 -12.164 1.00 83.38 88 ASN A O 1
ATOM 747 N N . ALA A 1 89 ? 0.497 -18.452 -12.221 1.00 81.31 89 ALA A N 1
ATOM 748 C CA . ALA A 1 89 ? -0.753 -17.702 -12.269 1.00 81.31 89 ALA A CA 1
ATOM 749 C C . ALA A 1 89 ? -1.423 -17.820 -13.649 1.00 81.31 89 ALA A C 1
ATOM 751 O O . ALA A 1 89 ? -0.852 -17.432 -14.665 1.00 81.31 89 ALA A O 1
ATOM 752 N N . ASN A 1 90 ? -2.682 -18.269 -13.677 1.00 82.31 90 ASN A N 1
ATOM 753 C CA . ASN A 1 90 ? -3.474 -18.378 -14.914 1.00 82.31 90 ASN A CA 1
ATOM 754 C C . ASN A 1 90 ? -3.690 -17.025 -15.617 1.00 82.31 90 ASN A C 1
ATOM 756 O O . ASN A 1 90 ? -3.849 -16.972 -16.834 1.00 82.31 90 ASN A O 1
ATOM 760 N N . TYR A 1 91 ? -3.707 -15.932 -14.850 1.00 75.44 91 TYR A N 1
ATOM 761 C CA . TYR A 1 91 ? -3.916 -14.578 -15.351 1.00 75.44 91 TYR A CA 1
ATOM 762 C C . TYR A 1 91 ? -2.971 -13.602 -14.655 1.00 75.44 91 TYR A C 1
ATOM 764 O O . TYR A 1 91 ? -2.845 -13.612 -13.431 1.00 75.44 91 TYR A O 1
ATOM 772 N N . ILE A 1 92 ? -2.348 -12.718 -15.437 1.00 75.56 92 ILE A N 1
ATOM 773 C CA . ILE A 1 92 ? -1.487 -11.642 -14.940 1.00 75.56 92 ILE A CA 1
ATOM 774 C C . ILE A 1 92 ? -2.052 -10.316 -15.446 1.00 75.56 92 ILE A C 1
ATOM 776 O O . ILE A 1 92 ? -2.081 -10.062 -16.650 1.00 75.56 92 ILE A O 1
ATOM 780 N N . VAL A 1 93 ? -2.491 -9.459 -14.523 1.00 71.38 93 VAL A N 1
ATOM 781 C CA . VAL A 1 93 ? -3.001 -8.119 -14.843 1.00 71.38 93 VAL A CA 1
ATOM 782 C C . VAL A 1 93 ? -1.872 -7.105 -14.708 1.00 71.38 93 VAL A C 1
ATOM 784 O O . VAL A 1 93 ? -1.237 -6.990 -13.659 1.00 71.38 93 VAL A O 1
ATOM 787 N N . ILE A 1 94 ? -1.622 -6.348 -15.775 1.00 71.38 94 ILE A N 1
ATOM 788 C CA . ILE A 1 94 ? -0.546 -5.355 -15.834 1.00 71.38 94 ILE A CA 1
ATOM 789 C C . ILE A 1 94 ? -1.167 -3.976 -16.000 1.00 71.38 94 ILE A C 1
ATOM 791 O O . ILE A 1 94 ? -1.946 -3.740 -16.918 1.00 71.38 94 ILE A O 1
ATOM 795 N N . MET A 1 95 ? -0.793 -3.054 -15.116 1.00 69.81 95 MET A N 1
ATOM 796 C CA . MET A 1 95 ? -1.301 -1.683 -15.116 1.00 69.81 95 MET A CA 1
ATOM 797 C C . MET A 1 95 ? -0.224 -0.706 -15.613 1.00 69.81 95 MET A C 1
ATOM 799 O O . MET A 1 95 ? 0.917 -0.753 -15.141 1.00 69.81 95 MET A O 1
ATOM 803 N N . ASN A 1 96 ? -0.597 0.190 -16.534 1.00 71.62 96 ASN A N 1
ATOM 804 C CA . ASN A 1 96 ? 0.301 1.173 -17.169 1.00 71.62 96 ASN A CA 1
ATOM 805 C C . ASN A 1 96 ? 0.774 2.278 -16.206 1.00 71.62 96 ASN A C 1
ATOM 807 O O . ASN A 1 96 ? 1.864 2.836 -16.352 1.00 71.62 96 ASN A O 1
ATOM 811 N N . SER A 1 97 ? -0.030 2.584 -15.193 1.00 74.69 97 SER A N 1
ATOM 812 C CA . SER A 1 97 ? 0.267 3.571 -14.157 1.00 74.69 97 SER A CA 1
ATOM 813 C C . SER A 1 97 ? -0.065 3.008 -12.783 1.00 74.69 97 SER A C 1
ATOM 815 O O . SER A 1 97 ? -0.877 2.100 -12.646 1.00 74.69 97 SER A O 1
ATOM 817 N N . CYS A 1 98 ? 0.595 3.499 -11.738 1.00 79.12 98 CYS A N 1
ATOM 818 C CA . CYS A 1 98 ? 0.235 3.118 -10.378 1.00 79.12 98 CYS A CA 1
ATOM 819 C C . CYS A 1 98 ? -0.881 4.035 -9.880 1.00 79.12 98 CYS A C 1
ATOM 821 O O . CYS A 1 98 ? -0.629 5.202 -9.584 1.00 79.12 98 CYS A O 1
ATOM 823 N N . LEU A 1 99 ? -2.087 3.485 -9.718 1.00 79.56 99 LEU A N 1
ATOM 824 C CA . LEU A 1 99 ? -3.265 4.237 -9.286 1.00 79.56 99 LEU A CA 1
ATOM 825 C C . LEU A 1 99 ? -3.016 5.067 -8.019 1.00 79.56 99 LEU A C 1
ATOM 827 O O . LEU A 1 99 ? -3.353 6.247 -7.979 1.00 79.56 99 LEU A O 1
ATOM 831 N N . CYS A 1 100 ? -2.370 4.483 -7.008 1.00 80.06 100 CYS A N 1
ATOM 832 C CA . CYS A 1 100 ? -2.064 5.168 -5.753 1.00 80.06 100 CYS A CA 1
ATOM 833 C C . CYS A 1 100 ? -1.076 6.329 -5.938 1.00 80.06 100 CYS A C 1
ATOM 835 O O . CYS A 1 100 ? -1.257 7.380 -5.330 1.00 80.06 100 CYS A O 1
ATOM 837 N N . ARG A 1 101 ? -0.046 6.162 -6.783 1.00 82.69 101 ARG A N 1
ATOM 838 C CA . ARG A 1 101 ? 0.961 7.208 -7.041 1.00 82.69 101 ARG A CA 1
ATOM 839 C C . ARG A 1 101 ? 0.389 8.349 -7.868 1.00 82.69 101 ARG A C 1
ATOM 841 O O . ARG A 1 101 ? 0.626 9.503 -7.534 1.00 82.69 101 ARG A O 1
ATOM 848 N N . THR A 1 102 ? -0.387 8.028 -8.902 1.00 84.06 102 THR A N 1
ATOM 849 C CA . THR A 1 102 ? -1.099 9.026 -9.709 1.00 84.06 102 THR A CA 1
ATOM 850 C C . THR A 1 102 ? -2.129 9.775 -8.866 1.00 84.06 102 THR A C 1
ATOM 852 O O . THR A 1 102 ? -2.243 10.991 -8.976 1.00 84.06 102 THR A O 1
ATOM 855 N N . SER A 1 103 ? -2.842 9.076 -7.978 1.00 83.50 103 SER A N 1
ATOM 856 C CA . SER A 1 103 ? -3.816 9.700 -7.073 1.00 83.50 103 SER A CA 1
ATOM 857 C C . SER A 1 103 ? -3.145 10.612 -6.049 1.00 83.50 103 SER A C 1
ATOM 859 O O . SER A 1 103 ? -3.608 11.719 -5.821 1.00 83.50 103 SER A O 1
ATOM 861 N N . ALA A 1 104 ? -2.024 10.190 -5.461 1.00 83.00 104 ALA A N 1
ATOM 862 C CA . ALA A 1 104 ? -1.269 10.998 -4.502 1.00 83.00 104 ALA A CA 1
ATOM 863 C C . ALA A 1 104 ? -0.363 12.061 -5.146 1.00 83.00 104 ALA A C 1
ATOM 865 O O . ALA A 1 104 ? 0.304 12.789 -4.416 1.00 83.00 104 ALA A O 1
ATOM 866 N N . ASN A 1 105 ? -0.317 12.132 -6.479 1.00 83.81 105 ASN A N 1
ATOM 867 C CA . ASN A 1 105 ? 0.625 12.944 -7.243 1.00 83.81 105 ASN A CA 1
ATOM 868 C C . ASN A 1 105 ? 2.074 12.833 -6.722 1.00 83.81 105 ASN A C 1
ATOM 870 O O . ASN A 1 105 ? 2.748 13.833 -6.482 1.00 83.81 105 ASN A O 1
ATOM 874 N N . CYS A 1 106 ? 2.542 11.604 -6.486 1.00 84.75 106 CYS A N 1
ATOM 875 C CA . CYS A 1 106 ? 3.899 11.369 -5.993 1.00 84.75 106 CYS A CA 1
ATOM 876 C C . CYS A 1 106 ? 4.929 11.819 -7.037 1.00 84.75 106 CYS A C 1
ATOM 878 O O . CYS A 1 106 ? 4.891 11.324 -8.163 1.00 84.75 106 CYS A O 1
ATOM 880 N N . ASN A 1 107 ? 5.854 12.704 -6.663 1.00 84.12 107 ASN A N 1
ATOM 881 C CA . ASN A 1 107 ? 6.915 13.186 -7.558 1.00 84.12 107 ASN A CA 1
ATOM 882 C C . ASN A 1 107 ? 8.227 12.405 -7.393 1.00 84.12 107 ASN A C 1
ATOM 884 O O . ASN A 1 107 ? 8.974 12.255 -8.353 1.00 84.12 107 ASN A O 1
ATOM 888 N N . ASP A 1 108 ? 8.465 11.835 -6.207 1.00 86.06 108 ASP A N 1
ATOM 889 C CA . ASP A 1 108 ? 9.710 11.117 -5.879 1.00 86.06 108 ASP A CA 1
ATOM 890 C C . ASP A 1 108 ? 9.800 9.726 -6.528 1.00 86.06 108 ASP A C 1
ATOM 892 O O . ASP A 1 108 ? 10.835 9.064 -6.489 1.00 86.06 108 ASP A O 1
ATOM 896 N N . TYR A 1 109 ? 8.699 9.256 -7.119 1.00 77.19 109 TYR A N 1
ATOM 897 C CA . TYR A 1 109 ? 8.601 7.945 -7.746 1.00 77.19 109 TYR A CA 1
ATOM 898 C C . TYR A 1 109 ? 7.820 8.036 -9.056 1.00 77.19 109 TYR A C 1
ATOM 900 O O . TYR A 1 109 ? 6.815 8.747 -9.116 1.00 77.19 109 TYR A O 1
ATOM 908 N N . PRO A 1 110 ? 8.184 7.250 -10.087 1.00 78.19 110 PRO A N 1
ATOM 909 C CA . PRO A 1 110 ? 7.478 7.277 -11.358 1.00 78.19 110 PRO A CA 1
ATOM 910 C C . PRO A 1 110 ? 6.014 6.867 -11.161 1.00 78.19 110 PRO A C 1
ATOM 912 O O . PRO A 1 110 ? 5.710 5.794 -10.617 1.00 78.19 110 PRO A O 1
ATOM 915 N N . GLN A 1 111 ? 5.111 7.748 -11.594 1.00 77.44 111 GLN A N 1
ATOM 916 C CA . GLN A 1 111 ? 3.664 7.523 -11.569 1.00 77.44 111 GLN A CA 1
ATOM 917 C C . GLN A 1 111 ? 3.232 6.571 -12.693 1.00 77.44 111 GLN A C 1
ATOM 919 O O . GLN A 1 111 ? 2.378 5.707 -12.489 1.00 77.44 111 GLN A O 1
ATOM 924 N N . ASN A 1 112 ? 3.889 6.671 -13.850 1.00 70.75 112 ASN A N 1
ATOM 925 C CA . ASN A 1 112 ? 3.731 5.749 -14.969 1.00 70.75 112 ASN A CA 1
ATOM 926 C C . ASN A 1 112 ? 4.834 4.689 -14.929 1.00 70.75 112 ASN A C 1
ATOM 928 O O . ASN A 1 112 ? 6.014 5.017 -14.797 1.00 70.75 112 ASN A O 1
ATOM 932 N N . ARG A 1 113 ? 4.471 3.413 -15.089 1.00 56.44 113 ARG A N 1
ATOM 933 C CA . ARG A 1 113 ? 5.452 2.354 -15.349 1.00 56.44 113 ARG A CA 1
ATOM 934 C C . ARG A 1 113 ? 5.670 2.247 -16.852 1.00 56.44 113 ARG A C 1
ATOM 936 O O . ARG A 1 113 ? 5.089 1.391 -17.501 1.00 56.44 113 ARG A O 1
ATOM 943 N N . LEU A 1 114 ? 6.548 3.088 -17.390 1.00 45.22 114 LEU A N 1
ATOM 944 C CA . LEU A 1 114 ? 7.132 2.883 -18.717 1.00 45.22 114 LEU A CA 1
ATOM 945 C C . LEU A 1 114 ? 8.614 3.267 -18.703 1.00 45.22 114 LEU A C 1
ATOM 947 O O . LEU A 1 114 ? 8.993 4.297 -19.233 1.00 45.22 114 LEU A O 1
ATOM 951 N N . TYR A 1 115 ? 9.449 2.415 -18.106 1.00 40.16 115 TYR A N 1
ATOM 952 C CA . TYR A 1 115 ? 10.868 2.292 -18.488 1.00 40.16 115 TYR A CA 1
ATOM 953 C C . TYR A 1 115 ? 11.356 0.845 -18.481 1.00 40.16 115 TYR A C 1
ATOM 955 O O . TYR A 1 115 ? 12.546 0.569 -18.411 1.00 40.16 115 TYR A O 1
ATOM 963 N N . ILE A 1 116 ? 10.436 -0.109 -18.603 1.00 40.22 116 ILE A N 1
ATOM 964 C CA . ILE A 1 116 ? 10.817 -1.470 -18.949 1.00 40.22 116 ILE A CA 1
ATOM 965 C C . ILE A 1 116 ? 9.867 -1.885 -20.051 1.00 40.22 116 ILE A C 1
ATOM 967 O O . ILE A 1 116 ? 8.752 -2.345 -19.824 1.00 40.22 116 ILE A O 1
ATOM 971 N N . SER A 1 117 ? 10.298 -1.576 -21.275 1.00 34.00 117 SER A N 1
ATOM 972 C CA . SER A 1 117 ? 9.737 -2.133 -22.496 1.00 34.00 117 SER A CA 1
ATOM 973 C C . SER A 1 117 ? 9.440 -3.611 -22.253 1.00 34.00 117 SER A C 1
ATOM 975 O O . SER A 1 117 ? 10.322 -4.364 -21.838 1.00 34.00 117 SER A O 1
ATOM 977 N N . TRP A 1 118 ? 8.204 -4.038 -22.499 1.00 41.03 118 TRP A N 1
ATOM 978 C CA . TRP A 1 118 ? 7.777 -5.432 -22.342 1.00 41.03 118 TRP A CA 1
ATOM 979 C C . TRP A 1 118 ? 8.635 -6.420 -23.161 1.00 41.03 118 TRP A C 1
ATOM 981 O O . TRP A 1 118 ? 8.696 -7.608 -22.848 1.00 41.03 118 TRP A O 1
ATOM 991 N N . LYS A 1 119 ? 9.380 -5.918 -24.160 1.00 40.97 119 LYS A N 1
ATOM 992 C CA . LYS A 1 119 ? 10.415 -6.662 -24.894 1.00 40.97 119 LYS A CA 1
ATOM 993 C C . LYS A 1 119 ? 11.624 -7.046 -24.023 1.00 40.97 119 LYS A C 1
ATOM 995 O O . LYS A 1 119 ? 12.201 -8.103 -24.253 1.00 40.97 119 LYS A O 1
ATOM 1000 N N . SER A 1 120 ? 11.989 -6.224 -23.035 1.00 40.69 120 SER A N 1
ATOM 1001 C CA . SER A 1 120 ? 13.018 -6.541 -22.031 1.00 40.69 120 SER A CA 1
ATOM 1002 C C . SER A 1 120 ? 12.443 -7.414 -20.921 1.00 40.69 120 SER A C 1
ATOM 1004 O O . SER A 1 120 ? 13.028 -8.439 -20.604 1.00 40.69 120 SER A O 1
ATOM 1006 N N . TYR A 1 121 ? 11.237 -7.108 -20.420 1.00 44.19 121 TYR A N 1
ATOM 1007 C CA . TYR A 1 121 ? 10.639 -7.880 -19.322 1.00 44.19 121 TYR A CA 1
ATOM 1008 C C . TYR A 1 121 ? 10.388 -9.344 -19.684 1.00 44.19 121 TYR A C 1
ATOM 1010 O O . TYR A 1 121 ? 10.679 -10.208 -18.876 1.00 44.19 121 TYR A O 1
ATOM 1018 N N . LYS A 1 122 ? 9.954 -9.671 -20.909 1.00 46.25 122 LYS A N 1
ATOM 1019 C CA . LYS A 1 122 ? 9.825 -11.078 -21.334 1.00 46.25 122 LYS A CA 1
ATOM 1020 C C . LYS A 1 122 ? 11.181 -11.804 -21.391 1.00 46.25 122 LYS A C 1
ATOM 1022 O O . LYS A 1 122 ? 11.246 -12.994 -21.105 1.00 46.25 122 LYS A O 1
ATOM 1027 N N . LYS A 1 123 ? 12.254 -11.080 -21.725 1.00 46.72 123 LYS A N 1
ATOM 1028 C CA . LYS A 1 123 ? 13.625 -11.598 -21.858 1.00 46.72 123 LYS A CA 1
ATOM 1029 C C . LYS A 1 123 ? 14.319 -11.767 -20.500 1.00 46.72 123 LYS A C 1
ATOM 1031 O O . LYS A 1 123 ? 15.066 -12.721 -20.324 1.00 46.72 123 LYS A O 1
ATOM 1036 N N . ASP A 1 124 ? 14.035 -10.878 -19.553 1.00 42.59 124 ASP A N 1
ATOM 1037 C CA . ASP A 1 124 ? 14.561 -10.917 -18.186 1.00 42.59 124 ASP A CA 1
ATOM 1038 C C . ASP A 1 124 ? 13.725 -11.844 -17.285 1.00 42.59 124 ASP A C 1
ATOM 1040 O O . ASP A 1 124 ? 14.277 -12.577 -16.474 1.00 42.59 124 ASP A O 1
ATOM 1044 N N . PHE A 1 125 ? 12.407 -11.923 -17.495 1.00 46.47 125 PHE A N 1
ATOM 1045 C CA . PHE A 1 125 ? 11.526 -12.866 -16.798 1.00 46.47 125 PHE A CA 1
ATOM 1046 C C . PHE A 1 125 ? 11.787 -14.319 -17.225 1.00 46.47 125 PHE A C 1
ATOM 1048 O O . PHE A 1 125 ? 11.765 -15.200 -16.380 1.00 46.47 125 PHE A O 1
ATOM 1055 N N . GLN A 1 126 ? 12.135 -14.585 -18.493 1.00 42.72 126 GLN A N 1
ATOM 1056 C CA . GLN A 1 126 ? 12.620 -15.912 -18.919 1.00 42.72 126 GLN A CA 1
ATOM 1057 C C . GLN A 1 126 ? 14.048 -16.244 -18.455 1.00 42.72 126 GLN A C 1
ATOM 1059 O O . GLN A 1 126 ? 14.415 -17.410 -18.485 1.00 42.72 126 GLN A O 1
ATOM 1064 N N . LYS A 1 127 ? 14.863 -15.255 -18.062 1.00 39.62 127 LYS A N 1
ATOM 1065 C CA . LYS A 1 127 ? 16.235 -15.471 -17.555 1.00 39.62 127 LYS A CA 1
ATOM 1066 C C . LYS A 1 127 ? 16.309 -15.694 -16.043 1.00 39.62 127 LYS A C 1
ATOM 1068 O O . LYS A 1 127 ? 17.341 -16.136 -15.553 1.00 39.62 127 LYS A O 1
ATOM 1073 N N . VAL A 1 128 ? 15.260 -15.320 -15.313 1.00 40.75 128 VAL A N 1
ATOM 1074 C CA . VAL A 1 128 ? 15.140 -15.476 -13.851 1.00 40.75 128 VAL A CA 1
ATOM 1075 C C . VAL A 1 128 ? 14.289 -16.710 -13.484 1.00 40.75 128 VAL A C 1
ATOM 1077 O O . VAL A 1 128 ? 14.162 -17.038 -12.304 1.00 40.75 128 VAL A O 1
ATOM 1080 N N . LEU A 1 129 ? 13.734 -17.392 -14.492 1.00 38.12 129 LEU A N 1
ATOM 1081 C CA . LEU A 1 129 ? 13.015 -18.671 -14.425 1.00 38.12 129 LEU A CA 1
ATOM 1082 C C . LEU A 1 129 ? 13.891 -19.843 -14.860 1.00 38.12 129 LEU A C 1
ATOM 1084 O O . LEU A 1 129 ? 13.456 -20.978 -14.545 1.00 38.12 129 LEU A O 1
#

Secondary structure (DSSP, 8-state):
-PPPPHHHHHHHHHHHHHTTHHHHHHHHHH-HHHHHHHHHHHTTT--PPP---GGG-SS-------S-----S----HHHHHHHHHHT-S-----SB-HHHHHTT-SSS-SB--SS-HHHHHHHHTT--

Radius of gyration: 20.74 Å; chains: 1; bounding box: 40×39×52 Å

Foldseek 3Di:
DDDDDPVNVVLVVCLVCVVCVVVLVVVLVVDVVSVVVCCVVPPPPDPDDDDDDPVPCPDPPPVPPVDDPPPDDDDCDPVNVVLVCVVPDPDDDDDQFDSNCVSVVPPVDDRGPPPQDVVNVVVVNVVVD